Protein AF-A0A7W1RN93-F1 (afdb_monomer)

Radius of gyration: 15.54 Å; Cα contacts (8 Å, |Δi|>4): 78; chains: 1; bounding box: 34×17×48 Å

Mean predicted aligned error: 4.86 Å

Solvent-accessible surface area (backbone atoms only — not comparable to full-atom values): 5512 Å² total; per-residue (Å²): 131,96,67,72,92,71,72,61,86,54,58,62,58,49,48,53,50,37,51,53,45,29,50,53,27,47,51,39,47,76,50,35,88,78,45,58,69,68,57,49,50,47,52,53,55,49,43,52,50,49,50,52,52,50,52,52,48,43,53,67,78,40,58,74,84,47,70,66,58,45,53,52,37,60,71,48,54,48,51,47,51,51,50,29,51,51,36,43,49,54,24,35,48,78,69,73,70,112

Structure (mmCIF, N/CA/C/O backbone):
data_AF-A0A7W1RN93-F1
#
_entry.id   AF-A0A7W1RN93-F1
#
loop_
_atom_site.group_PDB
_atom_site.id
_atom_site.type_symbol
_atom_site.label_atom_id
_atom_site.label_alt_id
_atom_site.label_comp_id
_atom_site.label_asym_id
_atom_site.label_entity_id
_atom_site.label_seq_id
_atom_site.pdbx_PDB_ins_code
_atom_site.Cartn_x
_atom_site.Cartn_y
_atom_site.Cartn_z
_atom_site.occupancy
_atom_site.B_iso_or_equiv
_atom_site.auth_seq_id
_atom_site.auth_comp_id
_atom_site.auth_asym_id
_atom_site.auth_atom_id
_atom_site.pdbx_PDB_model_num
ATOM 1 N N . MET A 1 1 ? 7.773 4.934 -31.527 1.00 43.22 1 MET A N 1
ATOM 2 C CA . MET A 1 1 ? 7.766 4.440 -30.135 1.00 43.22 1 MET A CA 1
ATOM 3 C C . MET A 1 1 ? 9.211 4.272 -29.704 1.00 43.22 1 MET A C 1
ATOM 5 O O . MET A 1 1 ? 9.844 3.316 -30.125 1.00 43.22 1 MET A O 1
ATOM 9 N N . ILE A 1 2 ? 9.766 5.228 -28.958 1.00 41.09 2 ILE A N 1
ATOM 10 C CA . ILE A 1 2 ? 11.079 5.049 -28.321 1.00 41.09 2 ILE A CA 1
ATOM 11 C C . ILE A 1 2 ? 10.819 4.156 -27.105 1.00 41.09 2 ILE A C 1
ATOM 13 O O . ILE A 1 2 ? 10.592 4.631 -25.998 1.00 41.09 2 ILE A O 1
ATOM 17 N N . GLY A 1 3 ? 10.675 2.858 -27.365 1.00 50.59 3 GLY A N 1
ATOM 18 C CA . GLY A 1 3 ? 10.547 1.839 -26.337 1.00 50.59 3 GLY A CA 1
ATOM 19 C C . GLY A 1 3 ? 11.944 1.493 -25.862 1.00 50.59 3 GLY A C 1
ATOM 20 O O . GLY A 1 3 ? 12.762 1.022 -26.649 1.00 50.59 3 GLY A O 1
ATOM 21 N N . SER A 1 4 ? 12.238 1.748 -24.592 1.00 56.88 4 SER A N 1
ATOM 22 C CA . SER A 1 4 ? 13.378 1.101 -23.953 1.00 56.88 4 SER A CA 1
ATOM 23 C C . SER A 1 4 ? 13.208 -0.408 -24.117 1.00 56.88 4 SER A C 1
ATOM 25 O O . SER A 1 4 ? 12.145 -0.937 -23.804 1.00 56.88 4 SER A O 1
ATOM 27 N N . GLY A 1 5 ? 14.252 -1.109 -24.556 1.00 61.28 5 GLY A N 1
ATOM 28 C CA . GLY A 1 5 ? 14.283 -2.576 -24.526 1.00 61.28 5 GLY A CA 1
ATOM 29 C C . GLY A 1 5 ? 14.285 -3.159 -23.105 1.00 61.28 5 GLY A C 1
ATOM 30 O O . GLY A 1 5 ? 14.395 -4.370 -22.957 1.00 61.28 5 GLY A O 1
ATOM 31 N N . ASP A 1 6 ? 14.191 -2.311 -22.076 1.00 66.31 6 ASP A N 1
ATOM 32 C CA . ASP A 1 6 ? 14.111 -2.681 -20.667 1.00 66.31 6 ASP A CA 1
ATOM 33 C C . ASP A 1 6 ? 12.733 -3.293 -20.354 1.00 66.31 6 ASP A C 1
ATOM 35 O O . ASP A 1 6 ? 11.721 -2.584 -20.388 1.00 66.31 6 ASP A O 1
ATOM 39 N N . PRO A 1 7 ? 12.659 -4.593 -20.023 1.00 73.50 7 PRO A N 1
ATOM 40 C CA . PRO A 1 7 ? 11.404 -5.220 -19.647 1.00 73.50 7 PRO A CA 1
ATOM 41 C C . PRO A 1 7 ? 10.990 -4.782 -18.233 1.00 73.50 7 PRO A C 1
ATOM 43 O O . PRO A 1 7 ? 11.736 -4.961 -17.270 1.00 73.50 7 PRO A O 1
ATOM 46 N N . THR A 1 8 ? 9.762 -4.273 -18.089 1.00 84.06 8 THR A N 1
ATOM 47 C CA . THR A 1 8 ? 9.139 -3.921 -16.796 1.00 84.06 8 THR A CA 1
ATOM 48 C C . THR A 1 8 ? 7.88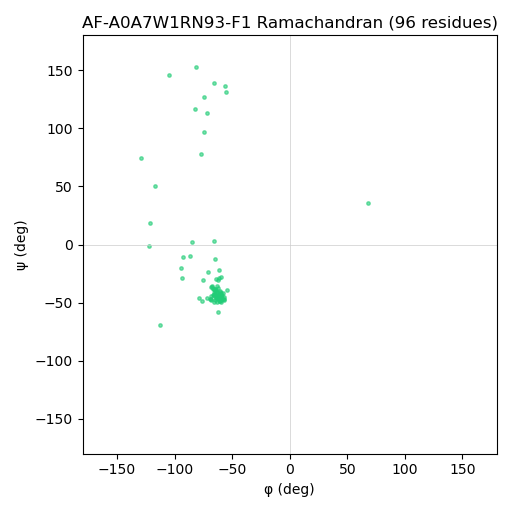1 -4.754 -16.487 1.00 84.06 8 THR A C 1
ATOM 50 O O . THR A 1 8 ? 6.835 -4.207 -16.131 1.00 84.06 8 THR A O 1
ATOM 53 N N . PRO A 1 9 ? 7.933 -6.099 -16.594 1.00 85.69 9 PRO A N 1
ATOM 54 C CA . PRO A 1 9 ? 6.747 -6.956 -16.512 1.00 85.69 9 PRO A CA 1
ATOM 55 C C . PRO A 1 9 ? 6.005 -6.865 -15.174 1.00 85.69 9 PRO A C 1
ATOM 57 O O . PRO A 1 9 ? 4.823 -7.190 -15.117 1.00 85.69 9 PRO A O 1
ATOM 60 N N . TYR A 1 10 ? 6.672 -6.422 -14.103 1.00 91.94 10 TYR A N 1
ATOM 61 C CA . TYR A 1 10 ? 6.101 -6.373 -12.758 1.00 91.94 10 TYR A CA 1
ATOM 62 C C . TYR A 1 10 ? 5.450 -5.036 -12.388 1.00 91.94 10 TYR A C 1
ATOM 64 O O . TYR A 1 10 ? 4.731 -4.980 -11.392 1.00 91.94 10 TYR A O 1
ATOM 72 N N . ASP A 1 11 ? 5.633 -3.981 -13.188 1.00 91.19 11 ASP A N 1
ATOM 73 C CA . ASP A 1 11 ? 5.120 -2.643 -12.861 1.00 91.19 11 ASP A CA 1
ATOM 74 C C . ASP A 1 11 ? 3.585 -2.629 -12.817 1.00 91.19 11 ASP A C 1
ATOM 76 O O . ASP A 1 11 ? 2.991 -2.050 -11.907 1.00 91.19 11 ASP A O 1
ATOM 80 N N . PHE A 1 12 ? 2.930 -3.334 -13.745 1.00 90.19 12 PHE A N 1
ATOM 81 C CA . PHE A 1 12 ? 1.469 -3.440 -13.776 1.00 90.19 12 PHE A CA 1
ATOM 82 C C . PHE A 1 12 ? 0.910 -4.200 -12.564 1.00 90.19 12 PHE A C 1
ATOM 84 O O . PHE A 1 12 ? -0.051 -3.755 -11.937 1.00 90.19 12 PHE A O 1
ATOM 91 N N . TYR A 1 13 ? 1.538 -5.318 -12.188 1.00 94.00 13 TYR A N 1
ATOM 92 C CA . TYR A 1 13 ? 1.134 -6.090 -11.010 1.00 94.00 13 TYR A CA 1
ATOM 93 C C . TYR A 1 13 ? 1.341 -5.299 -9.717 1.00 94.00 13 TYR A C 1
ATOM 95 O O . TYR A 1 13 ? 0.490 -5.345 -8.828 1.00 94.00 13 TYR A O 1
ATOM 103 N N . LEU A 1 14 ? 2.432 -4.531 -9.625 1.00 95.19 14 LEU A N 1
ATOM 104 C CA . LEU A 1 14 ? 2.681 -3.641 -8.496 1.00 95.19 14 LEU A CA 1
ATOM 105 C C . LEU A 1 14 ? 1.613 -2.553 -8.392 1.00 95.19 14 LEU A C 1
ATOM 107 O O . LEU A 1 14 ? 1.096 -2.325 -7.303 1.00 95.19 14 LEU A O 1
ATOM 111 N N . LEU A 1 15 ? 1.243 -1.915 -9.505 1.00 95.31 15 LEU A N 1
ATOM 112 C CA . LEU A 1 15 ? 0.163 -0.926 -9.521 1.00 95.31 15 LEU A CA 1
ATOM 113 C C . LEU A 1 15 ? -1.166 -1.532 -9.057 1.00 95.31 15 LEU A C 1
ATOM 115 O O . LEU A 1 15 ? -1.847 -0.936 -8.222 1.00 95.31 15 LEU A O 1
ATOM 119 N N . GLY A 1 16 ? -1.506 -2.734 -9.531 1.00 95.81 16 GLY A N 1
ATOM 120 C CA . GLY A 1 16 ? -2.693 -3.460 -9.076 1.00 95.81 16 GLY A CA 1
ATOM 121 C C . GLY A 1 16 ? -2.665 -3.745 -7.571 1.00 95.81 16 GLY A C 1
ATOM 122 O O . GLY A 1 16 ? -3.628 -3.448 -6.865 1.00 95.81 16 GLY A O 1
ATOM 123 N N . LEU A 1 17 ? -1.540 -4.251 -7.059 1.00 97.19 17 LEU A N 1
ATOM 124 C CA . LEU A 1 17 ? -1.354 -4.536 -5.635 1.00 97.19 17 LEU A CA 1
ATOM 125 C C . LEU A 1 17 ? -1.459 -3.270 -4.772 1.00 97.19 17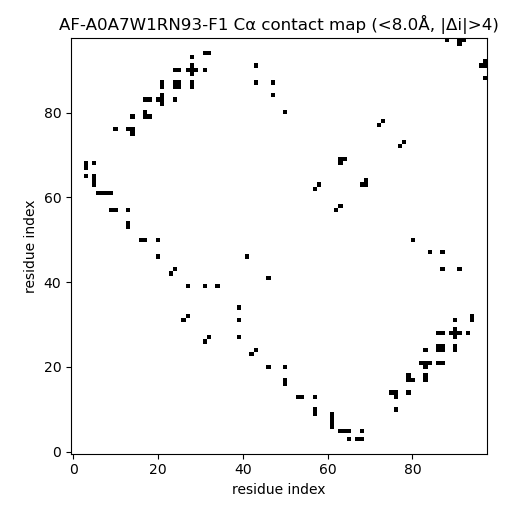 LEU A C 1
ATOM 127 O O . LEU A 1 17 ? -2.166 -3.274 -3.764 1.00 97.19 17 LEU A O 1
ATOM 131 N N . LEU A 1 18 ? -0.789 -2.184 -5.165 1.00 97.06 18 LEU A N 1
ATOM 132 C CA . LEU A 1 18 ? -0.859 -0.902 -4.460 1.00 97.06 18 LEU A CA 1
ATOM 133 C C . LEU A 1 18 ? -2.282 -0.338 -4.469 1.00 97.06 18 LEU A C 1
ATOM 135 O O . LEU A 1 18 ? -2.724 0.189 -3.451 1.00 97.06 18 LEU A O 1
ATOM 139 N N . GLY A 1 19 ? -3.021 -0.512 -5.568 1.00 96.31 19 GLY A N 1
ATOM 140 C CA . GLY A 1 19 ? -4.440 -0.170 -5.648 1.00 96.31 19 GLY A CA 1
ATOM 141 C C . GLY A 1 19 ? -5.287 -0.942 -4.632 1.00 96.31 19 GLY A C 1
ATOM 142 O O . GLY A 1 19 ? -6.063 -0.337 -3.895 1.00 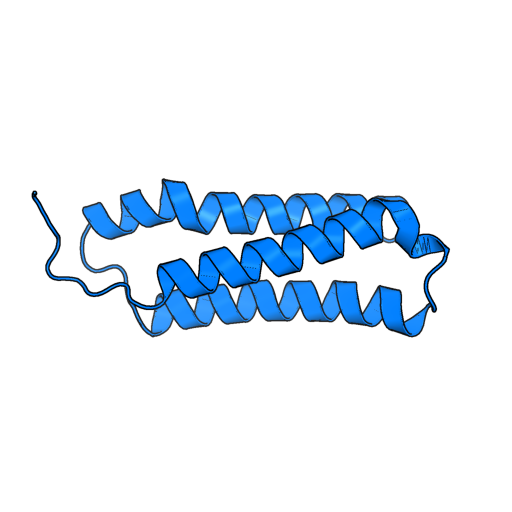96.31 19 GLY A O 1
ATOM 143 N N . VAL A 1 20 ? -5.096 -2.260 -4.521 1.00 97.50 20 VAL A N 1
ATOM 144 C CA . VAL A 1 20 ? -5.796 -3.092 -3.523 1.00 97.50 20 VAL A CA 1
ATOM 145 C C . VAL A 1 20 ? -5.452 -2.657 -2.096 1.00 97.50 20 VAL A C 1
ATOM 147 O O . VAL A 1 20 ? -6.349 -2.494 -1.269 1.00 97.50 20 VAL A O 1
ATOM 150 N N . ILE A 1 21 ? -4.173 -2.417 -1.800 1.00 96.75 21 ILE A N 1
ATOM 151 C CA . ILE A 1 21 ? -3.731 -1.949 -0.478 1.00 96.75 21 ILE A CA 1
ATOM 152 C C . ILE A 1 21 ? -4.337 -0.579 -0.156 1.00 96.75 21 ILE A C 1
ATOM 154 O O . ILE A 1 21 ? -4.848 -0.378 0.946 1.00 96.75 21 ILE A O 1
ATOM 158 N N . ALA A 1 22 ? -4.342 0.347 -1.117 1.00 95.88 22 ALA A N 1
ATOM 159 C CA . ALA A 1 22 ? -4.961 1.655 -0.952 1.00 95.88 22 ALA A CA 1
ATOM 160 C C . ALA A 1 22 ? -6.460 1.528 -0.646 1.00 95.88 22 ALA A C 1
ATOM 162 O O . ALA A 1 22 ? -6.938 2.172 0.284 1.00 95.88 22 ALA A O 1
ATOM 163 N N . LEU A 1 23 ? -7.193 0.654 -1.346 1.00 96.94 23 LEU A N 1
ATOM 164 C CA . LEU A 1 23 ? -8.610 0.395 -1.065 1.00 96.94 23 LEU A CA 1
ATOM 165 C C . LEU A 1 23 ? -8.834 -0.159 0.346 1.00 96.94 23 LEU A C 1
ATOM 167 O O . LEU A 1 23 ? -9.737 0.301 1.044 1.00 96.94 23 LEU A O 1
ATOM 171 N N . ILE A 1 24 ? -7.991 -1.093 0.798 1.00 96.00 24 ILE A N 1
ATOM 172 C CA . ILE A 1 24 ? -8.037 -1.611 2.174 1.00 96.00 24 ILE A CA 1
ATOM 173 C C . ILE A 1 24 ? -7.821 -0.474 3.176 1.00 96.00 24 ILE A C 1
ATOM 175 O O . ILE A 1 24 ? -8.556 -0.371 4.159 1.00 96.00 24 ILE A O 1
ATOM 179 N N . PHE A 1 25 ? -6.847 0.403 2.930 1.00 95.75 25 PHE A N 1
ATOM 180 C CA . PHE A 1 25 ? -6.591 1.545 3.801 1.00 95.75 25 PHE A CA 1
ATOM 181 C C . PHE A 1 25 ? -7.720 2.573 3.772 1.00 95.75 25 PHE A C 1
ATOM 183 O O . PHE A 1 25 ? -8.033 3.118 4.825 1.00 95.75 25 PHE A O 1
ATOM 190 N N . VAL A 1 26 ? -8.378 2.804 2.631 1.00 96.44 26 VAL A N 1
ATOM 191 C CA . VAL A 1 26 ? -9.559 3.680 2.546 1.00 96.44 26 VAL A CA 1
ATOM 192 C C . VAL A 1 26 ? -10.707 3.076 3.356 1.00 96.44 26 VAL A C 1
ATOM 194 O O . VAL A 1 26 ? -11.303 3.758 4.189 1.00 96.44 26 VAL A O 1
ATOM 197 N N . ALA A 1 27 ? -10.984 1.783 3.179 1.00 95.69 27 ALA A N 1
ATOM 198 C CA . ALA A 1 27 ? -12.016 1.078 3.934 1.00 95.69 27 ALA A CA 1
ATOM 199 C C . ALA A 1 27 ? -11.736 1.110 5.445 1.00 95.69 27 ALA A C 1
ATOM 201 O O . ALA A 1 27 ? -12.642 1.376 6.242 1.00 95.69 27 ALA A O 1
ATOM 202 N N . GLY A 1 28 ? -10.474 0.914 5.836 1.00 93.44 28 GLY A N 1
ATOM 203 C CA . GLY A 1 28 ? -10.014 1.029 7.217 1.00 93.44 28 GLY A CA 1
ATOM 204 C C . GLY A 1 28 ? -10.123 2.457 7.747 1.00 93.44 28 GLY A C 1
ATOM 205 O O . GLY A 1 28 ? -10.601 2.666 8.861 1.00 93.44 28 GLY A O 1
ATOM 206 N N . ALA A 1 29 ? -9.776 3.460 6.941 1.00 93.12 29 ALA A N 1
ATOM 207 C CA . ALA A 1 29 ? -9.925 4.859 7.308 1.00 93.12 29 ALA A CA 1
ATOM 208 C C . ALA A 1 29 ? -11.388 5.208 7.576 1.00 93.12 29 ALA A C 1
ATOM 210 O O . ALA A 1 29 ? -11.642 5.941 8.521 1.00 93.12 29 ALA A O 1
ATOM 211 N N . ILE A 1 30 ? -12.338 4.690 6.790 1.00 95.44 30 ILE A N 1
ATOM 212 C CA . ILE A 1 30 ? -13.776 4.967 6.928 1.00 95.44 30 ILE A CA 1
ATOM 213 C C . ILE A 1 30 ? -14.388 4.195 8.103 1.00 95.44 30 ILE A C 1
ATOM 215 O O . ILE A 1 30 ? -15.090 4.792 8.918 1.00 95.44 30 ILE A O 1
ATOM 219 N N . SER A 1 31 ? -14.122 2.888 8.186 1.00 94.75 31 SER A N 1
ATOM 220 C CA . SER A 1 31 ? -14.879 1.941 9.021 1.00 94.75 31 SER A CA 1
ATOM 221 C C . SER A 1 31 ? -14.041 1.178 10.051 1.00 94.75 31 SER A C 1
ATOM 223 O O . SER A 1 31 ? -14.584 0.395 10.828 1.00 94.75 31 SER A O 1
ATOM 225 N N . GLY A 1 32 ? -12.727 1.401 10.105 1.00 88.12 32 GLY A N 1
ATOM 226 C CA . GLY A 1 32 ? -11.786 0.580 10.872 1.00 88.12 32 GLY A CA 1
ATOM 227 C C . GLY A 1 32 ? -11.970 0.603 12.391 1.00 88.12 32 GLY A C 1
ATOM 228 O O . GLY A 1 32 ? -11.401 -0.246 13.068 1.00 88.12 32 GLY A O 1
ATOM 229 N N . THR A 1 33 ? -12.767 1.527 12.937 1.00 88.25 33 THR A N 1
ATOM 230 C CA . THR A 1 33 ? -13.177 1.531 14.355 1.00 88.25 33 THR A CA 1
ATOM 231 C C . THR A 1 33 ? -14.160 0.411 14.698 1.00 88.25 33 THR A C 1
ATOM 233 O O . THR A 1 33 ? -14.239 0.012 15.854 1.00 88.25 33 THR A O 1
ATOM 236 N N . SER A 1 34 ? -14.888 -0.106 13.705 1.00 92.31 34 SER A N 1
ATOM 237 C CA . SER A 1 34 ? -15.811 -1.239 13.856 1.00 92.31 34 SER A CA 1
ATOM 238 C C . SER A 1 34 ? -15.131 -2.602 13.696 1.00 92.31 34 SER A C 1
ATOM 240 O O . SER A 1 34 ? -15.739 -3.638 13.952 1.00 92.31 34 SER A O 1
ATOM 242 N N . TRP A 1 35 ? -13.873 -2.623 13.249 1.00 93.06 35 TRP A N 1
ATOM 243 C CA . TRP A 1 35 ? -13.147 -3.862 12.990 1.00 93.06 35 TRP A CA 1
ATOM 244 C C . TRP A 1 35 ? -12.574 -4.432 14.284 1.00 93.06 35 TRP A C 1
ATOM 246 O O . TRP A 1 35 ? -12.217 -3.698 15.207 1.00 93.06 35 TRP A O 1
ATOM 256 N N . ALA A 1 36 ? -12.399 -5.754 14.324 1.00 94.56 36 ALA A N 1
ATOM 257 C CA . ALA A 1 36 ? -11.701 -6.394 15.430 1.00 94.56 36 ALA A CA 1
ATOM 258 C C . ALA A 1 36 ? -10.286 -5.784 15.598 1.00 94.56 36 ALA A C 1
ATOM 260 O O . ALA A 1 36 ? -9.574 -5.625 14.597 1.00 94.56 36 ALA A O 1
ATOM 261 N N . PRO A 1 37 ? -9.827 -5.484 16.83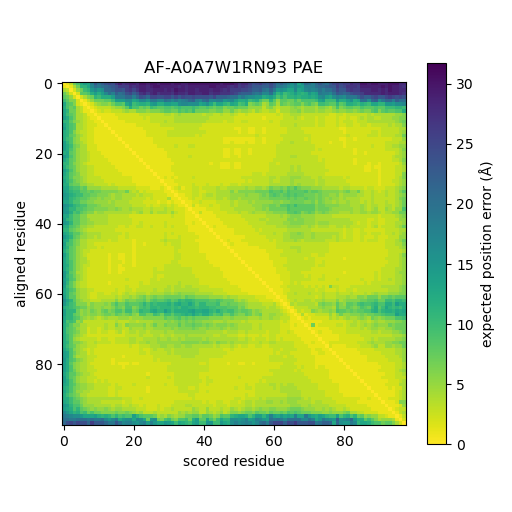1 1.00 86.69 37 PRO A N 1
ATOM 262 C CA . PRO A 1 37 ? -8.564 -4.773 17.058 1.00 86.69 37 PRO A CA 1
ATOM 263 C C . PRO A 1 37 ? -7.344 -5.431 16.397 1.00 86.69 37 PRO A C 1
ATOM 265 O O . PRO A 1 37 ? -6.492 -4.742 15.833 1.00 86.69 37 PRO A O 1
ATOM 268 N N . GLY A 1 38 ? -7.284 -6.768 16.413 1.00 90.19 38 GLY A N 1
ATOM 269 C CA . GLY A 1 38 ? -6.220 -7.535 15.761 1.00 90.19 38 GLY A CA 1
ATOM 270 C C . GLY A 1 38 ? -6.232 -7.409 14.235 1.00 90.19 38 GLY A C 1
ATOM 271 O O . GLY A 1 38 ? -5.174 -7.265 13.626 1.00 90.19 38 GLY A O 1
ATOM 272 N N . VAL A 1 39 ? -7.418 -7.371 13.620 1.00 91.81 39 VAL A N 1
ATOM 273 C CA . VAL A 1 39 ? -7.588 -7.227 12.165 1.00 91.81 39 VAL A CA 1
ATOM 274 C C . VAL A 1 39 ? -7.166 -5.831 11.714 1.00 91.81 39 VAL A C 1
ATOM 276 O O . VAL A 1 39 ? -6.370 -5.696 10.789 1.00 91.81 39 VAL A O 1
ATOM 279 N N . ALA A 1 40 ? -7.617 -4.784 12.409 1.00 91.25 40 ALA A N 1
ATOM 280 C CA . ALA A 1 40 ? -7.245 -3.406 12.086 1.00 91.25 40 ALA A CA 1
ATOM 281 C C . ALA A 1 40 ? -5.737 -3.145 12.246 1.00 91.25 40 ALA A C 1
ATOM 283 O O . ALA A 1 40 ? -5.155 -2.361 11.493 1.00 91.25 40 ALA A O 1
ATOM 284 N N . LEU A 1 41 ? -5.092 -3.764 13.240 1.00 90.12 41 LEU A N 1
ATOM 285 C CA . LEU A 1 41 ? -3.644 -3.668 13.427 1.00 90.12 41 LEU A CA 1
ATOM 286 C C . LEU A 1 41 ? -2.882 -4.462 12.358 1.00 90.12 41 LEU A C 1
ATOM 288 O O . LEU A 1 41 ? -1.926 -3.943 11.777 1.00 90.12 41 LEU A O 1
ATOM 292 N N . GLY A 1 42 ? -3.318 -5.697 12.097 1.00 94.06 42 GLY A N 1
ATOM 293 C CA . GLY A 1 42 ? -2.722 -6.593 11.112 1.00 94.06 42 GLY A CA 1
ATOM 294 C C . GLY A 1 42 ? -2.785 -6.020 9.701 1.00 94.06 42 GLY A C 1
ATOM 295 O O . GLY A 1 42 ? -1.766 -5.977 9.024 1.00 94.06 42 GLY A O 1
ATOM 296 N N . LEU A 1 43 ? -3.937 -5.486 9.287 1.00 94.50 43 LEU A N 1
ATOM 297 C CA . LEU A 1 43 ? -4.102 -4.877 7.966 1.00 94.50 43 LEU A CA 1
ATOM 298 C C . LEU A 1 43 ? -3.274 -3.601 7.801 1.00 94.50 43 LEU A C 1
ATOM 300 O O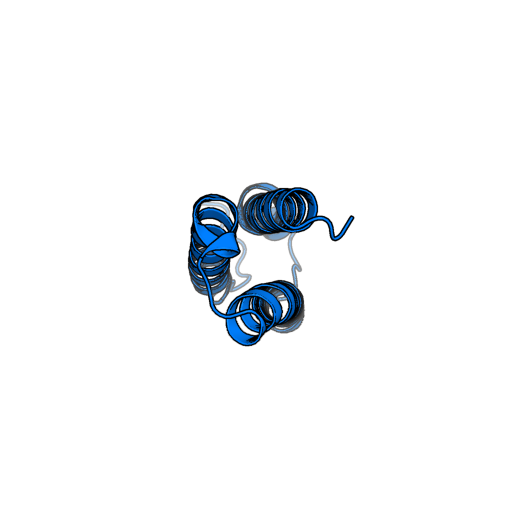 . LEU A 1 43 ? -2.675 -3.415 6.747 1.00 94.50 43 LEU A O 1
ATOM 304 N N . ARG A 1 44 ? -3.161 -2.757 8.837 1.00 91.56 44 ARG A N 1
ATOM 305 C CA . ARG A 1 44 ? -2.288 -1.570 8.793 1.00 91.56 44 ARG A CA 1
ATOM 306 C C . ARG A 1 44 ? -0.826 -1.949 8.612 1.00 91.56 44 ARG A C 1
ATOM 308 O O . ARG A 1 44 ? -0.196 -1.531 7.650 1.00 91.56 44 ARG A O 1
ATOM 315 N N . ARG A 1 45 ? -0.282 -2.748 9.533 1.00 92.56 45 ARG A N 1
ATOM 316 C CA . ARG A 1 45 ? 1.144 -3.108 9.509 1.00 92.56 45 ARG A CA 1
ATOM 317 C C . ARG A 1 45 ? 1.472 -3.998 8.317 1.00 92.56 45 ARG A C 1
ATOM 319 O O . ARG A 1 45 ? 2.434 -3.730 7.609 1.00 92.56 45 ARG A O 1
ATOM 326 N N . GLY A 1 46 ? 0.654 -5.020 8.088 1.00 94.44 46 GLY A N 1
ATOM 327 C CA . GLY A 1 46 ? 0.806 -5.959 6.985 1.00 94.44 46 GLY A CA 1
ATOM 328 C C . GLY A 1 46 ? 0.708 -5.264 5.634 1.00 94.44 46 GLY A C 1
ATOM 329 O O . GLY A 1 46 ? 1.605 -5.429 4.819 1.00 94.44 46 GLY A O 1
ATOM 330 N N . GLY A 1 47 ? -0.307 -4.419 5.423 1.00 94.31 47 GLY A N 1
ATOM 331 C CA . GLY A 1 47 ? -0.454 -3.653 4.184 1.00 94.31 47 GLY A CA 1
ATOM 332 C C . GLY A 1 47 ? 0.753 -2.756 3.905 1.00 94.31 47 GLY A C 1
ATOM 333 O O . GLY A 1 47 ? 1.263 -2.747 2.788 1.00 94.31 47 GLY A O 1
ATOM 334 N N . THR A 1 48 ? 1.270 -2.063 4.924 1.00 94.19 48 THR A N 1
ATOM 335 C CA . THR A 1 48 ? 2.439 -1.185 4.766 1.00 94.19 48 THR A CA 1
ATOM 336 C C . THR A 1 48 ? 3.709 -1.981 4.472 1.00 94.19 48 THR A C 1
ATOM 338 O O . THR A 1 48 ? 4.449 -1.626 3.556 1.00 94.19 48 THR A O 1
ATOM 341 N N . ILE A 1 49 ? 3.947 -3.084 5.191 1.00 97.06 49 ILE A N 1
ATOM 342 C CA . ILE A 1 49 ? 5.095 -3.970 4.945 1.00 97.06 49 ILE A CA 1
ATOM 343 C C . ILE A 1 49 ? 5.024 -4.542 3.527 1.00 97.06 49 ILE A C 1
ATOM 345 O O . ILE A 1 49 ? 6.005 -4.465 2.794 1.00 97.06 49 ILE A O 1
ATOM 349 N N . VAL A 1 50 ? 3.863 -5.054 3.108 1.00 97.31 50 VAL A N 1
ATOM 350 C CA . VAL A 1 50 ? 3.669 -5.605 1.760 1.00 97.31 50 VAL A CA 1
ATOM 351 C C . VAL A 1 50 ? 3.903 -4.536 0.694 1.00 97.31 50 VAL A C 1
ATOM 353 O O . VAL A 1 50 ? 4.606 -4.814 -0.272 1.00 97.31 50 VAL A O 1
ATOM 356 N N . ALA A 1 51 ? 3.391 -3.314 0.870 1.00 95.94 51 ALA A N 1
ATOM 357 C CA . ALA A 1 51 ? 3.614 -2.223 -0.080 1.00 95.94 51 ALA A CA 1
ATOM 358 C C . ALA A 1 51 ? 5.109 -1.888 -0.237 1.00 95.94 51 ALA A C 1
ATOM 360 O O . ALA A 1 51 ? 5.598 -1.777 -1.362 1.00 95.94 51 ALA A O 1
ATOM 361 N N . ILE A 1 52 ? 5.843 -1.763 0.876 1.00 97.06 52 ILE A N 1
ATOM 362 C CA . ILE A 1 52 ? 7.284 -1.461 0.871 1.00 97.06 52 ILE A CA 1
ATOM 363 C C . ILE A 1 52 ? 8.074 -2.613 0.242 1.00 97.06 52 ILE A C 1
ATOM 365 O O . ILE A 1 52 ? 8.891 -2.387 -0.651 1.00 97.06 52 ILE A O 1
ATOM 369 N N . CYS A 1 53 ? 7.822 -3.851 0.676 1.00 97.38 53 CYS A N 1
ATOM 370 C CA . CYS A 1 53 ? 8.517 -5.032 0.171 1.00 97.38 53 CYS A CA 1
ATOM 371 C C . CYS A 1 53 ? 8.242 -5.265 -1.317 1.00 97.38 53 CYS A C 1
ATOM 373 O O . CYS A 1 53 ? 9.171 -5.585 -2.051 1.00 97.38 53 CYS A O 1
ATOM 375 N N . ALA A 1 54 ? 7.004 -5.075 -1.779 1.00 95.31 54 ALA A N 1
ATOM 376 C CA . ALA A 1 54 ? 6.655 -5.228 -3.188 1.00 95.31 54 ALA A CA 1
ATOM 377 C C . ALA A 1 54 ? 7.328 -4.160 -4.059 1.00 95.31 54 ALA A C 1
ATOM 379 O O . ALA A 1 54 ? 7.894 -4.495 -5.099 1.00 95.31 54 ALA A O 1
ATOM 380 N N . LEU A 1 55 ? 7.333 -2.895 -3.619 1.00 95.06 55 LEU A N 1
ATOM 381 C CA . LEU A 1 55 ? 8.051 -1.828 -4.316 1.00 95.06 55 LEU A CA 1
ATOM 382 C C . LEU A 1 55 ? 9.550 -2.150 -4.406 1.00 95.06 55 LEU A C 1
ATOM 384 O O . LEU A 1 55 ? 10.121 -2.111 -5.494 1.00 95.06 55 LEU A O 1
ATOM 388 N N . ALA A 1 56 ? 10.173 -2.519 -3.284 1.00 94.94 56 ALA A N 1
ATOM 389 C CA . ALA A 1 56 ? 11.585 -2.890 -3.243 1.00 94.94 56 ALA A CA 1
ATOM 390 C C . ALA A 1 56 ? 11.890 -4.092 -4.154 1.00 94.94 56 ALA A C 1
ATOM 392 O O . ALA A 1 56 ? 12.844 -4.050 -4.928 1.00 94.94 56 ALA A O 1
ATOM 393 N N . ALA A 1 57 ? 11.052 -5.132 -4.120 1.00 94.62 57 ALA A N 1
ATOM 394 C CA . ALA A 1 57 ? 11.200 -6.316 -4.960 1.00 94.62 57 ALA A CA 1
ATOM 395 C C . ALA A 1 57 ? 11.140 -5.970 -6.453 1.00 94.62 57 ALA A C 1
ATOM 397 O O . ALA A 1 57 ? 11.990 -6.42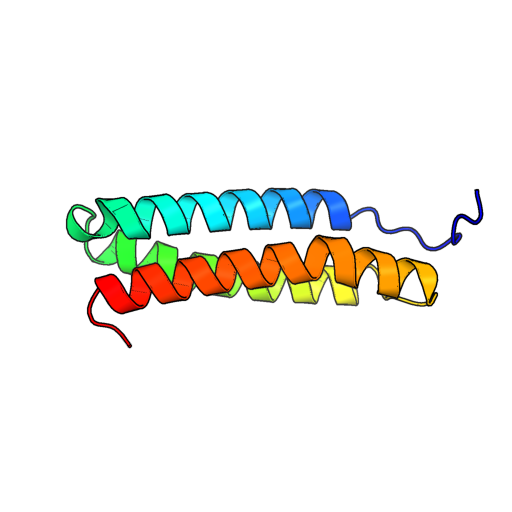6 -7.212 1.00 94.62 57 ALA A O 1
ATOM 398 N N . VAL A 1 58 ? 10.201 -5.123 -6.885 1.00 92.75 58 VAL A N 1
ATOM 399 C CA . VAL A 1 58 ? 10.124 -4.692 -8.291 1.00 92.75 58 VAL A CA 1
ATOM 400 C C . VAL A 1 58 ? 11.350 -3.882 -8.698 1.00 92.75 58 VAL A C 1
ATOM 402 O O . VAL A 1 58 ? 11.909 -4.133 -9.767 1.00 92.75 58 VAL A O 1
ATOM 405 N N . MET A 1 59 ? 11.825 -2.969 -7.848 1.00 90.38 59 MET A N 1
ATOM 406 C CA . MET A 1 59 ? 13.034 -2.189 -8.143 1.00 90.38 59 MET A CA 1
ATOM 407 C C . MET A 1 59 ? 14.294 -3.066 -8.240 1.00 90.38 59 MET A C 1
ATOM 409 O O . MET A 1 59 ? 15.191 -2.743 -9.015 1.00 90.38 59 MET A O 1
ATOM 413 N N . LEU A 1 60 ? 14.349 -4.187 -7.511 1.00 92.31 60 LEU A N 1
ATOM 414 C CA . LEU A 1 60 ? 15.439 -5.167 -7.591 1.00 92.31 60 LEU A CA 1
ATOM 415 C C . LEU A 1 60 ? 15.323 -6.094 -8.810 1.00 92.31 60 LEU A C 1
ATOM 417 O O . LEU A 1 60 ? 16.311 -6.321 -9.503 1.00 92.31 60 LEU A O 1
ATOM 421 N N . LEU A 1 61 ? 14.129 -6.633 -9.075 1.00 88.62 61 LEU A N 1
ATOM 422 C CA . LEU A 1 61 ? 13.891 -7.601 -10.155 1.00 88.62 61 LEU A CA 1
ATOM 423 C C . LEU A 1 61 ? 13.878 -6.952 -11.539 1.00 88.62 61 LEU A C 1
ATOM 425 O O . LEU A 1 61 ? 14.233 -7.584 -12.530 1.00 88.62 61 LEU A O 1
ATOM 429 N N . THR A 1 62 ? 13.462 -5.692 -11.611 1.00 87.12 62 THR A N 1
ATOM 430 C CA . THR A 1 62 ? 13.394 -4.917 -12.853 1.00 87.12 62 THR A CA 1
ATOM 431 C C . THR A 1 62 ? 14.107 -3.589 -12.640 1.00 87.12 62 THR A C 1
ATOM 433 O O . THR A 1 62 ? 13.452 -2.565 -12.452 1.00 87.12 62 THR A O 1
ATOM 436 N N . PRO A 1 63 ? 15.448 -3.585 -12.591 1.00 82.44 63 PRO A N 1
ATOM 437 C CA . PRO A 1 63 ? 16.209 -2.378 -12.308 1.00 82.44 63 PRO A CA 1
ATOM 438 C C . PRO A 1 63 ? 16.045 -1.347 -13.426 1.00 82.44 63 PRO A C 1
ATOM 440 O O . PRO A 1 63 ? 16.066 -1.669 -14.613 1.00 82.44 63 PRO A O 1
ATOM 443 N N . THR A 1 64 ? 15.915 -0.086 -13.031 1.00 84.38 64 THR A N 1
ATOM 444 C CA . THR A 1 64 ? 15.770 1.048 -13.945 1.00 84.38 64 THR A CA 1
ATOM 445 C C . THR A 1 64 ? 17.118 1.371 -14.596 1.00 84.38 64 THR A C 1
ATOM 447 O O . THR A 1 64 ? 17.945 2.052 -13.994 1.00 84.38 64 THR A O 1
ATOM 450 N N . ARG A 1 65 ? 17.369 0.866 -15.809 1.00 82.19 65 ARG A N 1
ATOM 451 C CA . ARG A 1 65 ? 18.634 1.105 -16.535 1.00 82.19 65 ARG A CA 1
ATOM 452 C C . ARG A 1 65 ? 18.560 2.296 -17.486 1.00 82.19 65 ARG A C 1
ATOM 454 O O . ARG A 1 65 ? 19.568 2.960 -17.706 1.00 82.19 65 ARG A O 1
ATOM 461 N N . SER A 1 66 ? 17.374 2.596 -18.008 1.00 85.38 66 SER A N 1
ATOM 462 C CA . SER A 1 66 ? 17.121 3.755 -18.866 1.00 85.38 66 SER A CA 1
ATOM 463 C C . SER A 1 66 ? 16.373 4.883 -18.148 1.00 85.38 66 SER A C 1
ATOM 465 O O . SER A 1 66 ? 15.485 4.662 -17.319 1.00 85.38 66 SER A O 1
ATOM 467 N N . GLY A 1 67 ? 16.701 6.126 -18.517 1.00 84.00 67 GLY A N 1
ATOM 468 C CA . GLY A 1 67 ? 16.029 7.318 -17.988 1.00 84.00 67 GLY A CA 1
ATOM 469 C C . GLY A 1 67 ? 14.534 7.374 -18.327 1.00 84.00 67 GLY A C 1
ATOM 470 O O . GLY A 1 67 ? 13.748 7.862 -17.519 1.00 84.00 67 GLY A O 1
ATOM 471 N N . SER A 1 68 ? 14.118 6.815 -19.471 1.00 84.56 68 SER A N 1
ATOM 472 C CA . SER A 1 68 ? 12.708 6.745 -19.877 1.00 84.56 68 SER A CA 1
ATOM 473 C C . SER A 1 68 ? 11.874 5.853 -18.952 1.00 84.56 68 SER A C 1
ATOM 475 O O . SER A 1 68 ? 10.785 6.258 -18.546 1.00 84.56 68 SER A O 1
ATOM 477 N N . VAL A 1 69 ? 12.385 4.679 -18.561 1.00 85.69 69 VAL A N 1
ATOM 478 C CA . VAL A 1 69 ? 11.712 3.801 -17.584 1.00 85.69 69 VAL A CA 1
ATOM 479 C C . VAL A 1 69 ? 11.646 4.464 -16.213 1.00 85.69 69 VAL A C 1
ATOM 481 O O . VAL A 1 69 ? 10.614 4.406 -15.544 1.00 85.69 69 VAL A O 1
ATOM 484 N N . GLY A 1 70 ? 12.721 5.145 -15.806 1.00 86.44 70 GLY A N 1
ATOM 485 C CA . GLY A 1 70 ? 12.759 5.875 -14.538 1.00 86.44 70 GLY A CA 1
ATOM 486 C C . GLY A 1 70 ? 11.707 6.973 -14.467 1.00 86.44 70 GLY A C 1
ATOM 487 O O . GLY A 1 70 ? 10.928 7.015 -13.515 1.00 86.44 70 GLY A O 1
ATOM 488 N N . ALA A 1 71 ? 11.623 7.799 -15.511 1.00 87.44 71 ALA A N 1
ATOM 489 C CA . ALA A 1 71 ? 10.597 8.829 -15.631 1.00 87.44 71 ALA A CA 1
ATOM 490 C C . ALA A 1 71 ? 9.182 8.224 -15.642 1.00 87.44 71 ALA A C 1
ATOM 492 O O . ALA A 1 71 ? 8.299 8.705 -14.933 1.00 87.44 71 ALA A O 1
ATOM 493 N N . GLY A 1 72 ? 8.975 7.122 -16.372 1.00 88.12 72 GLY A N 1
ATOM 494 C CA . GLY A 1 72 ? 7.697 6.408 -16.396 1.00 88.12 72 GLY A CA 1
ATOM 495 C C . GLY A 1 72 ? 7.251 5.954 -15.004 1.00 88.12 72 GLY A C 1
ATOM 496 O O . GLY A 1 72 ? 6.115 6.210 -14.599 1.00 88.12 72 GLY A O 1
ATOM 497 N N . ARG A 1 73 ? 8.153 5.353 -14.221 1.00 90.94 73 ARG A N 1
ATOM 498 C CA . ARG A 1 73 ? 7.875 4.915 -12.843 1.00 90.94 73 ARG A CA 1
ATOM 499 C C . ARG A 1 73 ? 7.637 6.074 -11.884 1.00 90.94 73 ARG A C 1
ATOM 501 O O . ARG A 1 73 ? 6.775 5.960 -11.014 1.00 90.94 73 ARG A O 1
ATOM 508 N N . MET A 1 74 ? 8.351 7.189 -12.051 1.00 91.06 74 MET A N 1
ATOM 509 C CA . MET A 1 74 ? 8.131 8.409 -11.263 1.00 91.06 74 MET A CA 1
ATOM 510 C C . MET A 1 74 ? 6.730 8.999 -11.453 1.00 91.06 74 MET A C 1
ATOM 512 O O . MET A 1 74 ? 6.219 9.623 -10.531 1.00 91.06 74 MET A O 1
ATOM 516 N N . ILE A 1 75 ? 6.099 8.793 -12.611 1.00 91.88 75 ILE A N 1
ATOM 517 C CA . ILE A 1 75 ? 4.755 9.317 -12.911 1.00 91.88 75 ILE A CA 1
ATOM 518 C C . ILE A 1 75 ? 3.655 8.286 -12.596 1.00 91.88 75 ILE A C 1
ATOM 520 O O . ILE A 1 75 ? 2.500 8.654 -12.404 1.00 91.88 75 ILE A O 1
ATOM 524 N N . THR A 1 76 ? 3.993 6.998 -12.504 1.00 91.19 76 THR A N 1
ATOM 525 C CA . THR A 1 76 ? 3.012 5.911 -12.326 1.00 91.19 76 THR A CA 1
ATOM 526 C C . THR A 1 76 ? 3.125 5.234 -10.958 1.00 91.19 76 THR A C 1
ATOM 528 O O . THR A 1 76 ? 2.257 5.399 -10.102 1.00 91.19 76 THR A O 1
ATOM 531 N N . VAL A 1 77 ? 4.212 4.497 -10.723 1.00 92.25 77 VAL A N 1
ATOM 532 C CA . VAL A 1 77 ? 4.429 3.659 -9.533 1.00 92.25 77 VAL A CA 1
ATOM 533 C C . VAL A 1 77 ? 4.606 4.489 -8.261 1.00 92.25 77 VAL A C 1
ATOM 535 O O . VAL A 1 77 ? 3.961 4.208 -7.251 1.00 92.25 77 VAL A O 1
ATOM 538 N N . PHE A 1 78 ? 5.457 5.519 -8.292 1.00 92.56 78 PHE A N 1
ATOM 539 C CA . PHE A 1 78 ? 5.731 6.333 -7.102 1.00 92.56 78 PHE A CA 1
ATOM 540 C C . PHE A 1 78 ? 4.490 7.092 -6.604 1.00 92.56 78 PHE A C 1
ATOM 542 O O . PHE A 1 78 ? 4.211 7.012 -5.408 1.00 92.56 78 PHE A O 1
ATOM 549 N N . PRO A 1 79 ? 3.691 7.755 -7.464 1.00 94.50 79 PRO A N 1
ATOM 550 C CA . PRO A 1 79 ? 2.453 8.397 -7.033 1.00 94.50 79 PRO A CA 1
ATOM 551 C C . PRO A 1 79 ? 1.454 7.410 -6.426 1.00 94.50 79 PRO A C 1
ATOM 553 O O . PRO A 1 79 ? 0.863 7.713 -5.392 1.00 94.50 79 PRO A O 1
ATOM 556 N N . ALA A 1 80 ? 1.309 6.210 -7.001 1.00 92.69 80 ALA A N 1
ATOM 557 C CA . ALA A 1 80 ? 0.444 5.168 -6.444 1.00 92.69 80 ALA A CA 1
ATOM 558 C C . ALA A 1 80 ? 0.908 4.717 -5.048 1.00 92.69 80 ALA A C 1
ATOM 560 O O . ALA A 1 80 ? 0.097 4.587 -4.130 1.00 92.69 80 ALA A O 1
ATOM 561 N N . PHE A 1 81 ? 2.218 4.530 -4.863 1.00 94.94 81 PHE A N 1
ATOM 562 C CA . PHE A 1 81 ? 2.792 4.190 -3.562 1.00 94.94 81 PHE A CA 1
ATOM 563 C C . PHE A 1 81 ? 2.586 5.312 -2.533 1.00 94.94 81 PHE A C 1
ATOM 565 O O . PHE A 1 81 ? 2.140 5.054 -1.415 1.00 94.94 81 PHE A O 1
ATOM 572 N N . VAL A 1 82 ? 2.852 6.564 -2.918 1.00 96.44 82 VAL A N 1
ATOM 573 C CA . VAL A 1 82 ? 2.649 7.742 -2.060 1.00 96.44 82 VAL A CA 1
ATOM 574 C C . VAL A 1 82 ? 1.184 7.872 -1.651 1.00 96.44 82 VAL A C 1
ATOM 576 O O . VAL A 1 82 ? 0.902 8.069 -0.472 1.00 96.44 82 VAL A O 1
ATOM 579 N N . LEU A 1 83 ? 0.245 7.695 -2.584 1.00 94.50 83 LEU A N 1
ATOM 580 C CA . LEU A 1 83 ? -1.188 7.695 -2.289 1.00 94.50 83 LEU A CA 1
ATOM 581 C C . LEU A 1 83 ? -1.550 6.625 -1.255 1.00 94.50 83 LEU A C 1
ATOM 583 O O . LEU A 1 83 ? -2.220 6.940 -0.273 1.00 94.50 83 LEU A O 1
ATOM 587 N N . ALA A 1 84 ? -1.064 5.390 -1.411 1.00 94.19 84 ALA A N 1
ATOM 588 C CA . ALA A 1 84 ? -1.295 4.339 -0.421 1.00 94.19 84 ALA A CA 1
ATOM 589 C C . ALA A 1 84 ? -0.763 4.736 0.971 1.00 94.19 84 ALA A C 1
ATOM 591 O O . ALA A 1 84 ? -1.449 4.537 1.974 1.00 94.19 84 ALA A O 1
ATOM 592 N N . MET A 1 85 ? 0.420 5.357 1.047 1.00 95.56 85 MET A N 1
ATOM 593 C CA . MET A 1 85 ? 0.996 5.819 2.316 1.00 95.56 85 MET A CA 1
ATOM 594 C C . MET A 1 85 ? 0.223 6.990 2.936 1.00 95.56 85 MET A C 1
ATOM 596 O O . MET A 1 85 ? 0.050 7.025 4.155 1.00 95.56 85 MET A O 1
ATOM 600 N N . ILE A 1 86 ? -0.302 7.914 2.126 1.00 95.69 86 ILE A N 1
ATOM 601 C CA . ILE A 1 86 ? -1.172 8.998 2.604 1.00 95.69 86 ILE A CA 1
ATOM 602 C C . ILE A 1 86 ? -2.441 8.413 3.227 1.00 95.69 86 ILE A C 1
ATOM 604 O O . ILE A 1 86 ? -2.807 8.788 4.339 1.00 95.69 86 ILE A O 1
ATOM 608 N N . VAL A 1 87 ? -3.095 7.458 2.563 1.00 94.44 87 VAL A N 1
ATOM 609 C CA . VAL A 1 87 ? -4.314 6.835 3.103 1.00 94.44 87 VAL A CA 1
ATOM 610 C C . VAL A 1 87 ? -4.010 6.038 4.378 1.00 94.44 87 VAL A C 1
ATOM 612 O O . VAL A 1 87 ? -4.773 6.107 5.345 1.00 94.44 87 VAL A O 1
ATOM 615 N N . PHE A 1 88 ? -2.871 5.341 4.436 1.00 93.38 88 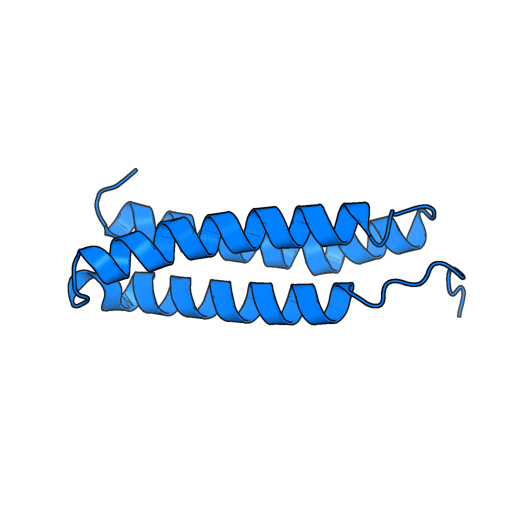PHE A N 1
ATOM 616 C CA . PHE A 1 88 ? -2.388 4.715 5.670 1.00 93.38 88 PHE A CA 1
ATOM 617 C C . PHE A 1 88 ? -2.218 5.732 6.810 1.00 93.38 88 PHE A C 1
ATOM 619 O O . PHE A 1 88 ? -2.643 5.463 7.939 1.00 93.38 88 PHE A O 1
ATOM 626 N N . ALA A 1 89 ? -1.618 6.892 6.530 1.00 92.25 89 ALA A N 1
ATOM 627 C CA . ALA A 1 89 ? -1.435 7.953 7.513 1.00 92.25 89 ALA A CA 1
ATOM 628 C C . ALA A 1 89 ? -2.788 8.496 7.992 1.00 92.25 89 ALA A C 1
ATOM 630 O O . ALA A 1 89 ? -3.017 8.584 9.195 1.00 92.25 89 ALA A O 1
ATOM 631 N N . VAL A 1 90 ? -3.730 8.751 7.078 1.00 93.88 90 VAL A N 1
ATOM 632 C CA . VAL A 1 90 ? -5.097 9.180 7.418 1.00 93.88 90 VAL A CA 1
ATOM 633 C C . VAL A 1 90 ? -5.781 8.166 8.336 1.00 93.88 90 VAL A C 1
ATOM 635 O O . VAL A 1 90 ? -6.341 8.545 9.366 1.00 93.88 90 VAL A O 1
ATOM 638 N N . TRP A 1 91 ? -5.713 6.872 8.012 1.00 93.62 91 TRP A N 1
ATOM 639 C CA . TRP A 1 91 ? -6.289 5.838 8.870 1.00 93.62 91 TRP A CA 1
ATOM 640 C C . TRP A 1 91 ? -5.606 5.793 10.244 1.00 93.62 91 TRP A C 1
ATOM 642 O O . TRP A 1 91 ? -6.275 5.730 11.277 1.00 93.62 91 TRP A O 1
ATOM 652 N N . SER A 1 92 ? -4.276 5.858 10.281 1.00 90.62 92 SER A N 1
ATOM 653 C CA . SER A 1 92 ? -3.508 5.814 11.529 1.00 90.62 92 SER A CA 1
ATOM 654 C C . SER A 1 92 ? -3.801 7.011 12.434 1.00 90.62 92 SER A C 1
ATOM 656 O O . SER A 1 92 ? -3.966 6.825 13.640 1.00 90.62 92 SER A O 1
ATOM 658 N N . TRP A 1 93 ? -3.962 8.202 11.853 1.00 91.12 93 TRP A N 1
ATOM 659 C CA . TRP A 1 93 ? -4.363 9.416 12.561 1.00 91.12 93 TRP A CA 1
ATOM 660 C C . TRP A 1 93 ? -5.764 9.261 13.155 1.00 91.12 93 TRP A C 1
ATOM 662 O O . TRP A 1 93 ? -5.945 9.433 14.359 1.00 91.12 93 TRP A O 1
ATOM 672 N N . ARG A 1 94 ? -6.741 8.81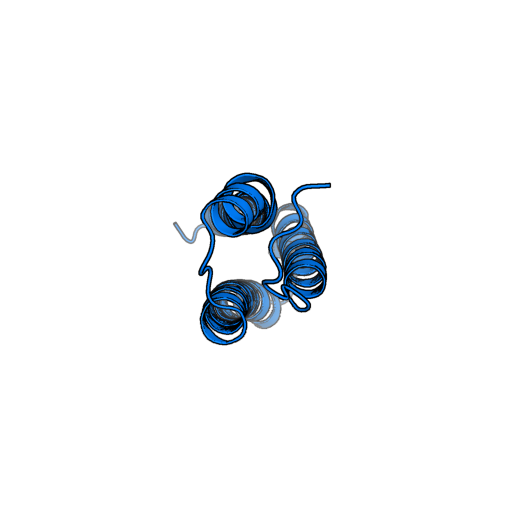4 12.351 1.00 86.88 94 ARG A N 1
ATOM 673 C CA . ARG A 1 94 ? -8.113 8.550 12.828 1.00 86.88 94 ARG A CA 1
ATOM 674 C C . ARG A 1 94 ? -8.178 7.503 13.940 1.00 86.88 94 ARG A C 1
ATOM 676 O O . ARG A 1 94 ? -9.091 7.539 14.757 1.00 86.88 94 ARG A O 1
ATOM 683 N N . ALA A 1 95 ? -7.232 6.570 13.972 1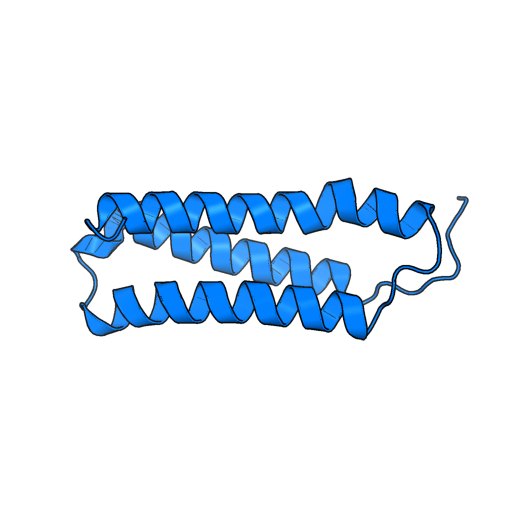.00 85.94 95 ALA A N 1
ATOM 684 C CA . ALA A 1 95 ? -7.142 5.547 15.007 1.00 85.94 95 ALA A CA 1
ATOM 685 C C . ALA A 1 95 ? -6.390 6.004 16.276 1.00 85.94 95 ALA A C 1
ATOM 687 O O . ALA A 1 95 ? -6.186 5.172 17.162 1.00 85.94 95 ALA A O 1
ATOM 688 N N . GLY A 1 96 ? -5.939 7.264 16.357 1.00 81.81 96 GLY A N 1
ATOM 689 C CA . GLY A 1 96 ? -5.180 7.803 17.493 1.00 81.81 96 GLY A CA 1
ATOM 690 C C . GLY A 1 96 ? -3.778 7.203 17.630 1.00 81.81 96 GLY A C 1
ATOM 691 O O . GLY A 1 96 ? -3.340 6.898 18.736 1.00 81.81 96 GLY A O 1
ATOM 692 N N . ARG A 1 97 ? -3.111 6.914 16.505 1.00 74.75 97 ARG A N 1
ATOM 693 C CA . ARG A 1 97 ? -1.810 6.217 16.463 1.00 74.75 97 ARG A CA 1
ATOM 694 C C . ARG A 1 97 ? -0.692 7.027 15.788 1.00 74.75 97 ARG A C 1
ATOM 696 O O . ARG A 1 97 ? 0.294 6.417 15.377 1.00 74.75 97 ARG A O 1
ATOM 703 N N . ILE A 1 98 ? -0.857 8.344 15.652 1.00 64.69 98 ILE A N 1
ATOM 704 C CA . ILE A 1 98 ? 0.185 9.293 15.220 1.00 64.69 98 ILE A CA 1
ATOM 705 C C . ILE A 1 98 ? 0.507 10.215 16.388 1.00 64.69 98 ILE A C 1
ATOM 707 O O . ILE A 1 98 ? -0.463 10.595 17.081 1.00 64.69 98 ILE A O 1
#

Nearest PDB structures (foldseek):
  2lrk-assembly1_A  TM=6.165E-01  e=4.847E+00  Escherichia coli K-12
  2lrl-assembly1_A  TM=6.273E-01  e=5.681E+00  Escherichia coli K-12

pLDDT: mean 89.13, std 10.87, range [41.09, 97.5]

Foldseek 3Di:
DPDDPQDQPCLVVLLVLLVVLLVLLLCLLVCVVVDDPCVSVCSLVVSLVCNVVSVVVSCVVRPDPDPVVVVVCVVRVVVSSVSSVVSSVSSCVSVVND

Sequence (98 aa):
MIGSGDPTPYDFYLLGLLGVIALIFVAGAISGTSWAPGVALGLRRGGTIVAICALAAVMLLTPTRSGSVGAGRMITVFPAFVLAMIVFAVWSWRAGRI

Secondary structure (DSSP, 8-state):
----S---TTHHHHHHHHHHHHHHHHHHHHHTTSS-HHHHHHHHHHHHHHHHHHHHHHHHHS---SHHHHHHHHHTHHHHHHHHHHHHHHHHHHTT--